Protein AF-A0A378FYM2-F1 (afdb_monomer)

Organism: Klebsiella pneumoniae (NCBI:txid573)

Radius of gyration: 16.91 Å; Cα contacts (8 Å, |Δi|>4): 253; chains: 1; bounding box: 41×35×45 Å

Secondary structure (DSSP, 8-state):
-HHHHHHHHHIIIIITTS----EEEEEEEETTEEEEEEE-HHHHTS--EEEE--SSSPPPGGGGEE-TTS-EEEEEEEETTEEEEEESSPPPTT----EES----S---STTTT--SEEEE-SSPPGGGTTT----TTEE------

Structure (mmCIF, N/CA/C/O backbone):
data_AF-A0A378FYM2-F1
#
_entry.id   AF-A0A378FYM2-F1
#
loop_
_atom_site.group_PDB
_atom_site.id
_atom_site.type_symbol
_atom_site.label_atom_id
_atom_site.label_alt_id
_atom_site.label_comp_id
_atom_site.label_asym_id
_atom_site.label_entity_id
_atom_site.label_seq_id
_atom_site.pdbx_PDB_ins_code
_atom_site.Cartn_x
_atom_site.Cartn_y
_atom_site.Cartn_z
_atom_site.occupancy
_atom_site.B_iso_or_equiv
_atom_site.auth_seq_id
_atom_site.auth_comp_id
_atom_site.auth_asym_id
_atom_site.auth_atom_id
_atom_site.pdbx_PDB_model_num
ATOM 1 N N . MET A 1 1 ? 9.741 18.919 -29.531 1.00 43.62 1 MET A N 1
ATOM 2 C CA . MET A 1 1 ? 9.314 19.471 -28.223 1.00 43.62 1 MET A CA 1
ATOM 3 C C . MET A 1 1 ? 9.242 18.323 -27.225 1.00 43.62 1 MET A C 1
ATOM 5 O O . MET A 1 1 ? 8.716 17.284 -27.589 1.00 43.62 1 MET A O 1
ATOM 9 N N . LEU A 1 2 ? 9.761 18.476 -25.998 1.00 41.62 2 LEU A N 1
ATOM 10 C CA . LEU A 1 2 ? 9.837 17.376 -25.015 1.00 41.62 2 LEU A CA 1
ATOM 11 C C . LEU A 1 2 ? 8.464 16.773 -24.651 1.00 41.62 2 LEU A C 1
ATOM 13 O O . LEU A 1 2 ? 8.376 15.580 -24.391 1.00 41.62 2 LEU A O 1
ATOM 17 N N . GLY A 1 3 ? 7.402 17.588 -24.652 1.00 34.03 3 GLY A N 1
ATOM 18 C CA . GLY A 1 3 ? 6.045 17.142 -24.308 1.00 34.03 3 GLY A CA 1
ATOM 19 C C . GLY A 1 3 ? 5.396 16.234 -25.356 1.00 34.03 3 GLY A C 1
ATOM 20 O O . GLY A 1 3 ? 4.632 15.346 -25.003 1.00 34.03 3 GLY A O 1
ATOM 21 N N . GLU A 1 4 ? 5.747 16.409 -26.627 1.00 37.25 4 GLU A N 1
ATOM 22 C CA . GLU A 1 4 ? 5.217 15.610 -27.739 1.00 37.25 4 GLU A CA 1
ATOM 23 C C . GLU A 1 4 ? 5.892 14.231 -27.779 1.00 37.25 4 GLU A C 1
ATOM 25 O O . GLU A 1 4 ? 5.228 13.202 -27.826 1.00 37.25 4 GLU A O 1
ATOM 30 N N . THR A 1 5 ? 7.212 14.193 -27.570 1.00 46.56 5 THR A N 1
ATOM 31 C CA . THR A 1 5 ? 7.964 12.940 -27.396 1.00 46.56 5 THR A CA 1
ATOM 32 C C . THR A 1 5 ? 7.541 12.184 -26.130 1.00 46.56 5 THR A C 1
ATOM 34 O O . THR A 1 5 ? 7.517 10.957 -26.125 1.00 46.56 5 THR A O 1
ATOM 37 N N . TYR A 1 6 ? 7.178 12.895 -25.056 1.00 50.31 6 TYR A N 1
ATOM 38 C CA . TYR A 1 6 ? 6.637 12.284 -23.839 1.00 50.31 6 TYR A CA 1
ATOM 39 C C . TYR A 1 6 ? 5.264 11.642 -24.085 1.00 50.31 6 TYR A C 1
ATOM 41 O O . TYR A 1 6 ? 5.038 10.515 -23.650 1.00 50.31 6 TYR A O 1
ATOM 49 N N . ALA A 1 7 ? 4.378 12.319 -24.823 1.00 45.31 7 ALA A N 1
ATOM 50 C CA . ALA A 1 7 ? 3.069 11.787 -25.196 1.00 45.31 7 ALA A CA 1
ATOM 51 C C . ALA A 1 7 ? 3.171 10.565 -26.129 1.00 45.31 7 ALA A C 1
ATOM 53 O O . ALA A 1 7 ? 2.426 9.603 -25.952 1.00 45.31 7 ALA A O 1
ATOM 54 N N . ASP A 1 8 ? 4.134 10.544 -27.055 1.00 45.66 8 ASP A N 1
ATOM 55 C CA . ASP A 1 8 ? 4.380 9.398 -27.945 1.00 45.66 8 ASP A CA 1
ATOM 56 C C . ASP A 1 8 ? 4.957 8.176 -27.20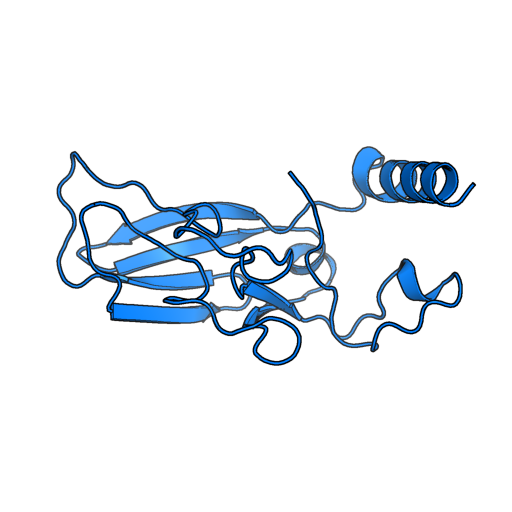9 1.00 45.66 8 ASP A C 1
ATOM 58 O O . ASP A 1 8 ? 4.581 7.031 -27.480 1.00 45.66 8 ASP A O 1
ATOM 62 N N . VAL A 1 9 ? 5.853 8.386 -26.240 1.00 52.84 9 VAL A N 1
ATOM 63 C CA . VAL A 1 9 ? 6.362 7.303 -25.377 1.00 52.84 9 VAL A CA 1
ATOM 64 C C . VAL A 1 9 ? 5.251 6.781 -24.464 1.00 52.84 9 VAL A C 1
ATOM 66 O O . VAL A 1 9 ? 5.121 5.572 -24.282 1.00 52.84 9 VAL A O 1
ATOM 69 N N . TYR A 1 10 ? 4.412 7.673 -23.938 1.00 51.69 10 TYR A N 1
ATOM 70 C CA . TYR A 1 10 ? 3.255 7.290 -23.138 1.00 51.69 10 TYR A CA 1
ATOM 71 C C . TYR A 1 10 ? 2.252 6.471 -23.963 1.00 51.69 10 TYR A C 1
ATOM 73 O O . TYR A 1 10 ? 1.909 5.364 -23.559 1.00 51.69 10 TYR A O 1
ATOM 81 N N . SER A 1 11 ? 1.859 6.923 -25.158 1.00 50.16 11 SER A N 1
ATOM 82 C CA . SER A 1 11 ? 0.902 6.186 -26.000 1.00 50.16 11 SER A CA 1
ATOM 83 C C . SER A 1 11 ? 1.463 4.854 -26.515 1.00 50.16 11 SER A C 1
ATOM 85 O O . SER A 1 11 ? 0.764 3.844 -26.578 1.00 50.16 11 SER A O 1
ATOM 87 N N . SER A 1 12 ? 2.758 4.784 -26.832 1.00 51.28 12 SER A N 1
ATOM 88 C CA . SER A 1 12 ? 3.371 3.546 -27.333 1.00 51.28 12 SER A CA 1
ATOM 89 C C . SER A 1 12 ? 3.570 2.462 -26.269 1.00 51.28 12 SER A C 1
ATOM 91 O O . SER A 1 12 ? 3.677 1.291 -26.637 1.00 51.28 12 SER A O 1
ATOM 93 N N . ILE A 1 13 ? 3.589 2.821 -24.982 1.00 55.84 13 ILE A N 1
ATOM 94 C CA . ILE A 1 13 ? 3.804 1.895 -23.858 1.00 55.84 13 ILE A CA 1
ATOM 95 C C . ILE A 1 13 ? 2.499 1.635 -23.089 1.00 55.84 13 ILE A C 1
ATOM 97 O O . ILE A 1 13 ? 2.188 0.483 -22.782 1.00 55.84 13 ILE A O 1
ATOM 101 N N . VAL A 1 14 ? 1.724 2.682 -22.803 1.00 53.69 14 VAL A N 1
ATOM 102 C CA . VAL A 1 14 ? 0.478 2.615 -22.026 1.00 53.69 14 VAL A CA 1
ATOM 103 C C . VAL A 1 14 ? -0.705 2.256 -22.928 1.00 53.69 14 VAL A C 1
ATOM 105 O O . VAL A 1 14 ? -1.363 1.247 -22.683 1.00 53.69 14 VAL A O 1
ATOM 108 N N . ASP A 1 15 ? -0.916 2.976 -24.037 1.00 50.91 15 ASP A N 1
ATOM 109 C CA . ASP A 1 15 ? -2.096 2.754 -24.897 1.00 50.91 15 ASP A CA 1
ATOM 110 C C . ASP A 1 15 ? -1.999 1.476 -25.748 1.00 50.91 15 ASP A C 1
ATOM 112 O O . ASP A 1 15 ? -3.011 0.947 -26.206 1.00 50.91 15 ASP A O 1
ATOM 116 N N . LYS A 1 16 ? -0.792 0.918 -25.928 1.00 55.50 16 LYS A N 1
ATOM 117 C CA . LYS A 1 16 ? -0.585 -0.395 -26.575 1.00 55.50 16 LYS A CA 1
ATOM 118 C C . LYS A 1 16 ? -0.637 -1.582 -25.602 1.00 55.50 16 LYS A C 1
ATOM 120 O O . LYS A 1 16 ? -0.334 -2.704 -26.006 1.00 55.50 16 LYS A O 1
ATOM 125 N N . GLY A 1 17 ? -1.014 -1.355 -24.340 1.00 56.09 17 GLY A N 1
ATOM 126 C CA . GLY A 1 17 ? -1.240 -2.408 -23.341 1.00 56.09 17 GLY A CA 1
ATOM 127 C C . GLY A 1 17 ? 0.028 -3.037 -22.757 1.00 56.09 17 GLY A C 1
ATOM 128 O O . GLY A 1 17 ? -0.052 -4.062 -22.084 1.00 56.09 17 GLY A O 1
ATOM 129 N N . ALA A 1 18 ? 1.203 -2.446 -22.995 1.00 63.22 18 ALA A N 1
ATOM 130 C CA . ALA A 1 18 ? 2.464 -2.949 -22.455 1.00 63.22 18 ALA A CA 1
ATOM 131 C C . ALA A 1 18 ? 2.712 -2.500 -21.006 1.00 63.22 18 ALA A C 1
ATOM 133 O O . ALA A 1 18 ? 3.646 -3.001 -20.382 1.00 63.22 18 ALA A O 1
ATOM 134 N N . TRP A 1 19 ? 1.903 -1.582 -20.464 1.00 66.81 19 TRP A N 1
ATOM 135 C CA . TRP A 1 19 ? 2.049 -1.064 -19.108 1.00 66.81 19 TRP A CA 1
ATOM 136 C C . TRP A 1 19 ? 0.704 -0.756 -18.434 1.00 66.81 19 TRP A C 1
ATOM 138 O O . TRP A 1 19 ? -0.080 0.049 -18.925 1.00 66.81 19 TRP A O 1
ATOM 148 N N . ASN A 1 20 ? 0.485 -1.374 -17.276 1.00 71.00 20 ASN A N 1
ATOM 149 C CA . ASN A 1 20 ? -0.587 -1.129 -16.320 1.00 71.00 20 ASN A CA 1
ATOM 150 C C . ASN A 1 20 ? 0.025 -0.415 -15.099 1.00 71.00 20 ASN A C 1
ATOM 152 O O . ASN A 1 20 ? 1.013 -0.933 -14.547 1.00 71.00 20 ASN A O 1
ATOM 156 N N . PRO A 1 21 ? -0.500 0.752 -14.679 1.00 71.81 21 PRO A N 1
ATOM 157 C CA . PRO A 1 21 ? -0.041 1.426 -13.473 1.00 71.81 21 PRO A CA 1
ATOM 158 C C . PRO A 1 21 ? -0.194 0.539 -12.241 1.00 71.81 21 PRO A C 1
ATOM 160 O O . PRO A 1 21 ? -1.025 -0.364 -12.183 1.00 71.81 21 PRO A O 1
ATOM 163 N N . VAL A 1 22 ? 0.616 0.829 -11.226 1.00 79.94 22 VAL A N 1
ATOM 164 C CA . VAL A 1 22 ? 0.490 0.150 -9.939 1.00 79.94 22 VAL A CA 1
ATOM 165 C C . VAL A 1 22 ? -0.732 0.702 -9.230 1.00 79.94 22 VAL A C 1
ATOM 167 O O . VAL A 1 22 ? -0.761 1.884 -8.887 1.00 79.94 22 VAL A O 1
ATOM 170 N N . GLN A 1 23 ? -1.732 -0.144 -9.023 1.00 81.69 23 GLN A N 1
ATOM 171 C CA . GLN A 1 23 ? -3.022 0.262 -8.474 1.00 81.69 23 GLN A CA 1
ATOM 172 C C . GLN A 1 23 ? -3.573 -0.789 -7.509 1.00 81.69 23 GLN A C 1
ATOM 174 O O . GLN A 1 23 ? -3.294 -1.980 -7.673 1.00 81.69 23 GLN A O 1
ATOM 179 N N . PRO A 1 24 ? -4.339 -0.377 -6.485 1.00 88.19 24 PRO A N 1
ATOM 180 C CA . PRO A 1 24 ? -5.020 -1.319 -5.612 1.00 88.19 24 PRO A CA 1
ATOM 181 C C . PRO A 1 24 ? -6.163 -2.010 -6.367 1.00 88.19 24 PRO A C 1
ATOM 183 O O . PRO A 1 24 ? -6.966 -1.351 -7.022 1.00 88.19 24 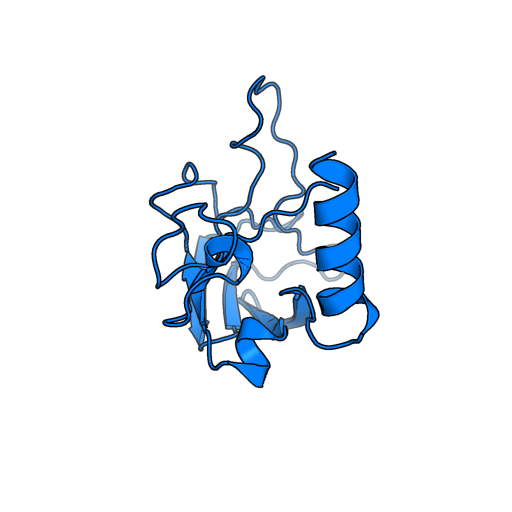PRO A O 1
ATOM 186 N N . VAL A 1 25 ? -6.272 -3.330 -6.227 1.00 90.50 25 VAL A N 1
ATOM 187 C CA . VAL A 1 25 ? -7.330 -4.147 -6.863 1.00 90.50 25 VAL A CA 1
ATOM 188 C C . VAL A 1 25 ? -8.315 -4.732 -5.870 1.00 90.50 25 VAL A C 1
ATOM 190 O O . VAL A 1 25 ? -9.446 -5.064 -6.214 1.00 90.50 25 VAL A O 1
ATOM 193 N N . SER A 1 26 ? -7.894 -4.870 -4.616 1.00 92.00 26 SER A N 1
ATOM 194 C CA . SER A 1 26 ? -8.745 -5.383 -3.553 1.00 92.00 26 SER A CA 1
ATOM 195 C C . SER A 1 26 ? -8.272 -4.869 -2.207 1.00 92.00 26 SER A C 1
ATOM 197 O O . SER A 1 26 ? -7.065 -4.798 -1.973 1.00 92.00 26 SER A O 1
ATOM 199 N N . ALA A 1 27 ? -9.213 -4.612 -1.305 1.00 93.06 27 ALA A N 1
ATOM 200 C CA . ALA A 1 27 ? -8.944 -4.389 0.106 1.00 93.06 27 ALA A CA 1
ATOM 201 C C . ALA A 1 27 ? -9.892 -5.260 0.939 1.00 93.06 27 ALA A C 1
ATOM 203 O O . ALA A 1 27 ? -11.109 -5.213 0.751 1.00 93.06 27 ALA A O 1
ATOM 204 N N . VAL A 1 28 ? -9.341 -6.059 1.850 1.00 93.94 28 VAL A N 1
ATOM 205 C CA . VAL A 1 28 ? -10.097 -6.956 2.730 1.00 93.94 28 VAL A CA 1
ATOM 206 C C . VAL A 1 28 ? -9.934 -6.489 4.167 1.00 93.94 28 VAL A C 1
ATOM 208 O O . VAL A 1 28 ? -8.829 -6.481 4.704 1.00 93.94 28 VAL A O 1
ATOM 211 N N . LEU A 1 29 ? -11.046 -6.118 4.800 1.00 93.12 29 LEU A N 1
ATOM 212 C CA . LEU A 1 29 ? -11.095 -5.774 6.219 1.00 93.12 29 LEU A CA 1
ATOM 213 C C . LEU A 1 29 ? -11.455 -7.018 7.045 1.00 93.12 29 LEU A C 1
ATOM 215 O O . LEU A 1 29 ? -12.545 -7.567 6.891 1.00 93.12 29 LEU A O 1
ATOM 219 N N . SER A 1 30 ? -10.572 -7.414 7.960 1.00 94.19 30 SER A N 1
ATOM 220 C CA . SER A 1 30 ? -10.775 -8.501 8.926 1.00 94.19 30 SER A CA 1
ATOM 221 C C . SER A 1 30 ? -10.531 -7.989 10.346 1.00 94.19 30 SER A C 1
ATOM 223 O O . SER A 1 30 ? -9.392 -7.783 10.762 1.00 94.19 30 SER A O 1
ATOM 225 N N . GLY A 1 31 ? -11.608 -7.744 11.099 1.00 93.50 31 GLY A N 1
ATOM 226 C CA . GLY A 1 31 ? -11.522 -7.096 12.411 1.00 93.50 31 GLY A CA 1
ATOM 227 C C . GLY A 1 31 ? -10.998 -5.663 12.285 1.00 93.50 31 GLY A C 1
ATOM 228 O O . GLY A 1 31 ? -11.675 -4.807 11.724 1.00 93.50 31 GL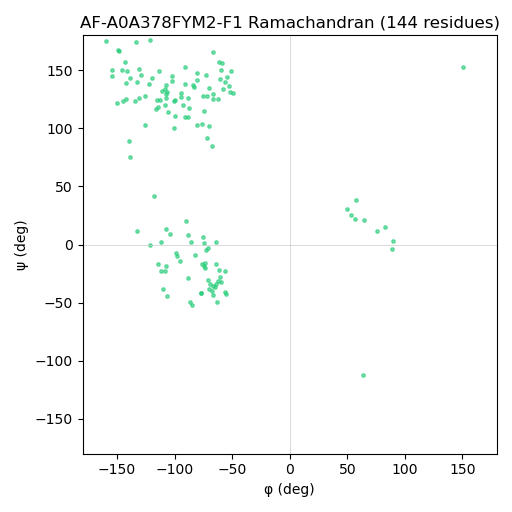Y A O 1
ATOM 229 N N . ASN A 1 32 ? -9.793 -5.411 12.798 1.00 94.56 32 ASN A N 1
ATOM 230 C CA . ASN A 1 32 ? -9.083 -4.133 12.693 1.00 94.56 32 ASN A CA 1
ATOM 231 C C . ASN A 1 32 ? -7.889 -4.177 11.722 1.00 94.56 32 ASN A C 1
ATOM 233 O O . ASN A 1 32 ? -7.053 -3.278 11.745 1.00 94.56 32 ASN A O 1
ATOM 237 N N . VAL A 1 33 ? -7.773 -5.217 10.896 1.00 96.50 33 VAL A N 1
ATOM 238 C CA . VAL A 1 33 ? -6.701 -5.358 9.903 1.00 96.50 33 VAL A CA 1
ATOM 239 C C . VAL A 1 33 ? -7.269 -5.156 8.506 1.00 96.50 33 VAL A C 1
ATOM 241 O O . VAL A 1 33 ? -8.307 -5.728 8.177 1.00 96.50 33 VAL A O 1
ATOM 244 N N . VAL A 1 34 ? -6.584 -4.361 7.687 1.00 96.19 34 VAL A N 1
ATOM 245 C CA . VAL A 1 34 ? -6.909 -4.164 6.270 1.00 96.19 34 VAL A CA 1
ATOM 246 C C . VAL A 1 34 ? -5.754 -4.692 5.434 1.00 96.19 34 VAL A C 1
ATOM 248 O O . VAL A 1 34 ? -4.653 -4.156 5.511 1.00 96.19 34 VAL A O 1
ATOM 251 N N . ASP A 1 35 ? -6.009 -5.716 4.630 1.00 96.62 35 ASP A N 1
ATOM 252 C CA . ASP A 1 35 ? -5.053 -6.226 3.647 1.00 96.62 35 ASP A CA 1
ATOM 253 C C . ASP A 1 35 ? -5.413 -5.700 2.259 1.00 96.62 35 ASP A C 1
ATOM 255 O O . ASP A 1 35 ? -6.533 -5.891 1.784 1.00 96.62 35 ASP A O 1
ATOM 259 N N . ILE A 1 36 ? -4.467 -5.023 1.617 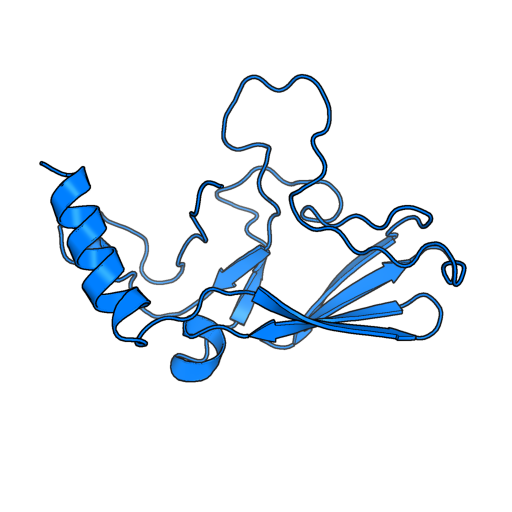1.00 95.50 36 ILE A N 1
ATOM 260 C CA . ILE A 1 36 ? -4.631 -4.362 0.323 1.00 95.50 36 ILE A CA 1
ATOM 261 C C . ILE A 1 36 ? -3.718 -5.060 -0.674 1.00 95.50 36 ILE A C 1
ATOM 263 O O . ILE A 1 36 ? -2.508 -5.115 -0.461 1.00 95.50 36 ILE A O 1
ATOM 267 N N . ASN A 1 37 ? -4.284 -5.550 -1.773 1.00 94.12 37 ASN A N 1
ATOM 268 C CA . ASN A 1 37 ? -3.506 -6.103 -2.876 1.00 94.12 37 ASN A CA 1
ATOM 269 C C . ASN A 1 37 ? -3.414 -5.100 -4.016 1.00 94.12 37 ASN A C 1
ATOM 271 O O . ASN A 1 37 ? -4.399 -4.440 -4.357 1.00 94.12 37 ASN A O 1
ATOM 275 N N . PHE A 1 38 ? -2.233 -5.047 -4.615 1.00 90.00 38 PHE A N 1
ATOM 276 C CA . PHE A 1 38 ? -1.911 -4.218 -5.762 1.00 90.00 38 PHE A CA 1
ATOM 277 C C . PHE A 1 38 ? -1.619 -5.087 -6.982 1.00 90.00 38 PHE A C 1
ATOM 279 O O . PHE A 1 38 ? -1.090 -6.193 -6.870 1.00 90.00 38 PHE A O 1
ATOM 286 N N . GLU A 1 39 ? -1.924 -4.554 -8.152 1.00 86.19 39 GLU A N 1
ATOM 287 C CA . GLU A 1 39 ? -1.484 -5.092 -9.438 1.00 86.19 39 GLU A CA 1
ATOM 288 C C . GLU A 1 39 ? -0.681 -4.032 -10.191 1.00 86.19 39 GLU A C 1
ATOM 290 O O . GLU A 1 39 ? -0.561 -2.896 -9.730 1.00 86.19 39 GLU A O 1
ATOM 295 N N . GLY A 1 40 ? -0.141 -4.398 -11.348 1.00 78.12 40 GLY A N 1
ATOM 296 C CA . GLY A 1 40 ? 0.480 -3.474 -12.288 1.00 78.12 40 GLY A CA 1
ATOM 297 C C . GLY A 1 40 ? 1.581 -4.175 -13.066 1.00 78.12 40 GLY A C 1
ATOM 298 O O . GLY A 1 40 ? 2.222 -5.096 -12.563 1.00 78.12 40 GLY A O 1
ATOM 299 N N . THR A 1 41 ? 1.878 -3.720 -14.281 1.00 71.81 41 THR A N 1
ATOM 300 C CA . THR A 1 41 ? 2.861 -4.399 -15.143 1.00 71.81 41 THR A CA 1
ATOM 301 C C . THR A 1 41 ? 4.226 -4.584 -14.482 1.00 71.81 41 THR A C 1
ATOM 303 O O . THR A 1 41 ? 4.774 -5.682 -14.599 1.00 71.81 41 THR A O 1
ATOM 306 N N . PRO A 1 42 ? 4.791 -3.596 -13.757 1.00 72.19 42 PRO A N 1
ATOM 307 C CA . PRO A 1 42 ? 6.041 -3.818 -13.041 1.00 72.19 42 PRO A CA 1
ATOM 308 C C . PRO A 1 42 ? 5.966 -5.003 -12.066 1.00 72.19 42 PRO A C 1
ATOM 310 O O . PRO A 1 42 ? 6.892 -5.808 -12.004 1.00 72.19 42 PRO A O 1
ATOM 313 N N . LEU A 1 43 ? 4.848 -5.155 -11.353 1.00 76.62 43 LEU A N 1
ATOM 314 C CA . LEU A 1 43 ? 4.638 -6.206 -10.355 1.00 76.62 43 LEU A CA 1
ATOM 315 C C . LEU A 1 43 ? 4.325 -7.568 -10.997 1.00 76.62 43 LEU A C 1
ATOM 317 O O . LEU A 1 43 ? 4.811 -8.600 -10.536 1.00 76.62 43 LEU A O 1
ATOM 321 N N . ASP A 1 44 ? 3.498 -7.590 -12.041 1.00 76.44 44 ASP A N 1
ATOM 322 C CA . ASP A 1 44 ? 2.984 -8.819 -12.655 1.00 76.44 44 ASP A CA 1
ATOM 323 C C . ASP A 1 44 ? 3.925 -9.388 -13.713 1.00 76.44 44 ASP A C 1
ATOM 325 O O . ASP A 1 44 ? 4.258 -10.571 -13.674 1.00 76.44 44 ASP A O 1
ATOM 329 N N . ALA A 1 45 ? 4.386 -8.549 -14.640 1.00 72.06 45 ALA A N 1
ATOM 330 C CA . ALA A 1 45 ? 5.193 -8.990 -15.772 1.00 72.06 45 ALA A CA 1
ATOM 331 C C . ALA A 1 45 ? 6.694 -9.012 -15.457 1.00 72.06 45 ALA A C 1
ATOM 333 O O . ALA A 1 45 ? 7.435 -9.785 -16.067 1.00 72.06 45 ALA A O 1
ATOM 334 N N . PHE A 1 46 ? 7.168 -8.153 -14.546 1.00 69.88 46 PHE A N 1
ATOM 335 C CA . PHE A 1 46 ? 8.607 -7.973 -14.299 1.00 69.88 46 PHE A CA 1
ATOM 336 C C . PHE A 1 46 ? 9.076 -8.474 -12.934 1.00 69.88 46 PHE A C 1
ATOM 338 O O . PHE A 1 46 ? 10.259 -8.346 -12.634 1.00 69.88 46 PHE A O 1
ATOM 345 N N . GLY A 1 47 ? 8.185 -9.052 -12.122 1.00 74.56 47 GLY A N 1
ATOM 346 C CA . GLY A 1 47 ? 8.537 -9.581 -10.801 1.00 74.56 47 GLY A CA 1
ATOM 347 C C . GLY A 1 47 ? 9.003 -8.509 -9.814 1.00 74.56 47 GLY A C 1
ATOM 348 O O . GLY A 1 47 ? 9.698 -8.824 -8.850 1.00 74.56 47 GLY A O 1
ATOM 349 N N . ALA A 1 48 ? 8.649 -7.245 -10.058 1.00 84.75 48 ALA A N 1
ATOM 350 C CA . ALA A 1 48 ? 8.932 -6.165 -9.132 1.00 84.75 48 ALA A CA 1
ATOM 351 C C . ALA A 1 48 ? 8.132 -6.338 -7.834 1.00 84.75 48 ALA A C 1
ATOM 353 O O . ALA A 1 48 ? 7.165 -7.105 -7.763 1.00 84.75 48 ALA A O 1
ATOM 354 N N . LYS A 1 49 ? 8.515 -5.586 -6.807 1.00 88.62 49 LYS A N 1
ATOM 355 C CA . LYS A 1 49 ? 7.862 -5.624 -5.497 1.00 88.62 49 LYS A CA 1
ATOM 356 C C . LYS A 1 49 ? 7.531 -4.226 -5.002 1.00 88.62 49 LYS A C 1
ATOM 358 O O . LYS A 1 49 ? 8.228 -3.259 -5.316 1.00 88.62 49 LYS A O 1
ATOM 363 N N . LEU A 1 50 ? 6.483 -4.132 -4.196 1.00 90.25 50 LEU A N 1
ATOM 364 C CA . LEU A 1 50 ? 6.197 -2.934 -3.423 1.00 90.25 50 LEU A CA 1
ATOM 365 C C . LEU A 1 50 ? 7.352 -2.645 -2.461 1.00 90.25 50 LEU A C 1
ATOM 367 O O . LEU A 1 50 ? 7.937 -3.556 -1.872 1.00 90.25 50 LEU A O 1
ATOM 371 N N . SER A 1 51 ? 7.654 -1.363 -2.297 1.00 89.81 51 SER A N 1
ATOM 372 C CA . SER A 1 51 ? 8.621 -0.864 -1.325 1.00 89.81 51 SER A CA 1
ATOM 373 C C . SER A 1 51 ? 8.205 0.520 -0.827 1.00 89.81 51 SER A C 1
ATOM 375 O O . SER A 1 51 ? 7.321 1.158 -1.408 1.00 89.81 51 SER A O 1
ATOM 377 N N . ILE A 1 52 ? 8.832 0.975 0.254 1.00 88.44 52 ILE A N 1
ATOM 378 C CA . ILE A 1 52 ? 8.657 2.324 0.792 1.00 88.44 52 ILE A CA 1
ATOM 379 C C . ILE A 1 52 ? 9.836 3.181 0.338 1.00 88.44 52 ILE A C 1
ATOM 381 O O . ILE A 1 52 ? 10.990 2.843 0.589 1.00 88.44 52 ILE A O 1
ATOM 385 N N . ASP A 1 53 ? 9.537 4.297 -0.318 1.00 83.81 53 ASP A N 1
ATOM 386 C CA . ASP A 1 53 ? 10.521 5.309 -0.676 1.00 83.81 53 ASP A CA 1
ATOM 387 C C . ASP A 1 53 ? 10.792 6.204 0.540 1.00 83.81 53 ASP A C 1
ATOM 389 O O . ASP A 1 53 ? 9.968 7.048 0.910 1.00 83.81 53 ASP A O 1
ATOM 393 N N . SER A 1 54 ? 11.933 5.965 1.185 1.00 80.62 54 SER A N 1
ATOM 394 C CA . SER A 1 54 ? 12.457 6.751 2.308 1.00 80.62 54 SER A CA 1
ATOM 395 C C . SER A 1 54 ? 13.519 7.769 1.898 1.00 80.62 54 SER A C 1
ATOM 397 O O . SER A 1 54 ? 13.967 8.549 2.738 1.00 80.62 54 SER A O 1
ATOM 399 N N . ASP A 1 55 ? 13.961 7.734 0.639 1.00 76.00 55 ASP A N 1
ATOM 400 C CA . ASP A 1 55 ? 15.212 8.372 0.221 1.00 76.00 55 ASP A CA 1
ATOM 401 C C . ASP A 1 55 ? 14.954 9.593 -0.670 1.00 76.00 55 ASP A C 1
ATOM 403 O O . ASP A 1 55 ? 15.654 10.600 -0.564 1.00 76.00 55 ASP A O 1
ATOM 407 N N . TRP A 1 56 ? 13.955 9.517 -1.558 1.00 68.25 56 TRP A N 1
ATOM 408 C CA . TRP A 1 56 ? 13.682 10.546 -2.572 1.00 68.25 56 TRP A CA 1
ATOM 409 C C . TRP A 1 56 ? 12.445 11.385 -2.284 1.00 68.25 56 TRP A C 1
ATOM 411 O O . TRP A 1 56 ? 12.291 12.474 -2.847 1.00 68.25 56 TRP A O 1
ATOM 421 N N . VAL A 1 57 ? 11.563 10.893 -1.420 1.00 72.56 57 VAL A N 1
ATOM 422 C CA . VAL A 1 57 ? 10.380 11.622 -0.970 1.00 72.56 57 VAL A CA 1
ATOM 423 C C . VAL A 1 57 ? 10.435 11.816 0.543 1.00 72.56 57 VAL A C 1
ATOM 425 O O . VAL A 1 57 ? 10.883 10.925 1.265 1.00 72.56 57 VAL A O 1
ATOM 428 N N . PRO A 1 58 ? 9.976 12.971 1.054 1.00 75.50 58 PRO A N 1
ATOM 429 C CA . PRO A 1 58 ? 9.808 13.146 2.485 1.00 75.50 58 PRO A CA 1
ATOM 430 C C . PRO A 1 58 ? 8.923 12.045 3.075 1.00 75.50 58 PRO A C 1
ATOM 432 O O . PRO A 1 58 ? 7.950 11.602 2.457 1.00 75.50 58 PRO A O 1
ATOM 435 N N . ASN A 1 59 ? 9.240 11.625 4.296 1.00 78.62 59 ASN A N 1
ATOM 436 C CA . ASN A 1 59 ? 8.390 10.694 5.022 1.00 78.62 59 ASN A CA 1
ATOM 437 C C . ASN A 1 59 ? 7.019 11.327 5.272 1.00 78.62 59 ASN A C 1
ATOM 439 O O . ASN A 1 59 ? 6.922 12.402 5.865 1.00 78.62 59 ASN A O 1
ATOM 443 N N . TH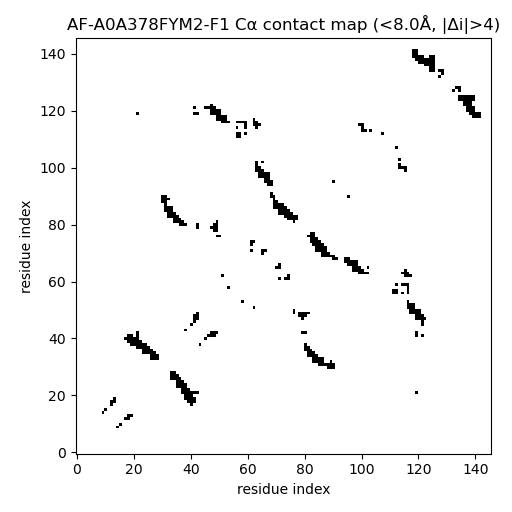R A 1 60 ? 5.967 10.631 4.852 1.00 79.44 60 THR A N 1
ATOM 444 C CA . THR A 1 60 ? 4.579 11.009 5.114 1.00 79.44 60 THR A CA 1
ATOM 445 C C . THR A 1 60 ? 4.030 10.147 6.242 1.00 79.44 60 THR A C 1
ATOM 447 O O . THR A 1 60 ? 4.361 8.962 6.361 1.00 79.44 60 THR A O 1
ATOM 450 N N . LEU A 1 61 ? 3.166 10.732 7.075 1.00 85.19 61 LEU A N 1
ATOM 451 C CA . LEU A 1 61 ? 2.445 9.991 8.106 1.00 85.19 61 LEU A CA 1
ATOM 452 C C . LEU A 1 61 ? 1.754 8.768 7.487 1.00 85.19 61 LEU A C 1
ATOM 454 O O . LEU A 1 61 ? 1.093 8.883 6.455 1.00 85.19 61 LEU A O 1
ATOM 458 N N . ASN A 1 62 ? 1.929 7.599 8.108 1.00 90.00 62 ASN A N 1
ATOM 459 C CA . ASN A 1 62 ? 1.382 6.324 7.632 1.00 90.00 62 ASN A CA 1
ATOM 460 C C . ASN A 1 62 ? 1.682 6.046 6.148 1.00 90.00 62 ASN A C 1
ATOM 462 O O . ASN A 1 62 ? 0.868 5.443 5.456 1.00 90.00 62 ASN A O 1
ATOM 466 N N . HIS A 1 63 ? 2.811 6.538 5.631 1.00 88.94 63 HIS A N 1
ATOM 467 C CA . HIS A 1 63 ? 3.202 6.423 4.222 1.00 88.94 63 HIS A CA 1
ATOM 468 C C . HIS A 1 63 ? 2.175 6.992 3.228 1.00 88.94 63 HIS A C 1
ATOM 470 O O . HIS A 1 63 ? 2.172 6.618 2.056 1.00 88.94 63 HIS A O 1
ATOM 476 N N . GLY A 1 64 ? 1.307 7.902 3.679 1.00 85.81 64 GLY A N 1
ATOM 477 C CA . GLY A 1 64 ? 0.232 8.493 2.883 1.00 85.81 64 GLY A CA 1
ATOM 478 C C . GLY A 1 64 ? -1.097 7.738 2.936 1.00 85.81 64 GLY A C 1
ATOM 479 O O . GLY A 1 64 ? -2.033 8.151 2.254 1.00 85.81 64 GLY A O 1
ATOM 480 N N . PHE A 1 65 ? -1.210 6.661 3.720 1.00 89.69 65 PHE A N 1
ATOM 481 C CA . PHE A 1 65 ? -2.490 6.001 3.974 1.00 89.69 65 PHE A CA 1
ATOM 482 C C . PHE A 1 65 ? -3.298 6.737 5.041 1.00 89.69 65 PHE A C 1
ATOM 484 O O . PHE A 1 65 ? -2.770 7.162 6.072 1.00 89.69 65 PHE A O 1
ATOM 491 N N . SER A 1 66 ? -4.607 6.803 4.836 1.00 89.12 66 SER A N 1
ATOM 492 C CA . SER A 1 66 ? -5.545 7.238 5.861 1.00 89.12 66 SER A CA 1
ATOM 493 C C . SER A 1 66 ? -6.845 6.448 5.801 1.00 89.12 66 SER A C 1
ATOM 495 O O . SER A 1 66 ? -7.203 5.835 4.792 1.00 89.12 66 SER A O 1
ATOM 497 N N . PHE A 1 67 ? -7.537 6.417 6.934 1.00 89.69 67 PHE A N 1
ATOM 498 C CA . PHE A 1 67 ? -8.770 5.664 7.097 1.00 89.69 67 PHE A CA 1
ATOM 499 C C . PHE A 1 67 ? -9.749 6.505 7.921 1.00 89.69 67 PHE A C 1
ATOM 501 O O . PHE A 1 67 ? -9.726 6.442 9.148 1.00 89.69 67 PHE A O 1
ATOM 508 N N . PRO A 1 68 ? -10.579 7.357 7.295 1.00 86.31 68 PRO A N 1
ATOM 509 C CA . PRO A 1 68 ? -11.580 8.122 8.027 1.00 86.31 68 PRO A CA 1
ATOM 510 C C . PRO A 1 68 ? -12.401 7.228 8.965 1.00 86.31 68 PRO A C 1
ATOM 512 O O . PRO A 1 68 ? -12.893 6.179 8.563 1.00 86.31 68 PRO A O 1
ATOM 515 N N . GLY A 1 69 ? -12.524 7.637 10.229 1.00 84.50 69 GLY A N 1
ATOM 516 C CA . GLY A 1 69 ? -13.224 6.863 11.261 1.00 84.50 69 GLY A CA 1
ATOM 517 C C . GLY A 1 69 ? -12.373 5.847 12.024 1.00 84.50 69 GLY A C 1
ATOM 518 O O . GLY A 1 69 ? -12.883 5.251 12.968 1.00 84.50 69 GLY A O 1
ATOM 519 N N . ALA A 1 70 ? -11.094 5.664 11.681 1.00 90.31 70 ALA A N 1
ATOM 520 C CA . ALA A 1 70 ? -10.172 4.837 12.457 1.00 90.31 70 ALA A CA 1
ATOM 521 C C . ALA A 1 70 ? -8.738 5.389 12.440 1.00 90.31 70 ALA A C 1
ATOM 523 O O . ALA A 1 70 ? -8.279 5.984 11.470 1.00 90.31 70 ALA A O 1
ATOM 524 N N . THR A 1 71 ? -7.984 5.148 13.511 1.00 92.69 71 THR A N 1
ATOM 525 C CA . THR A 1 71 ? -6.561 5.509 13.552 1.00 92.69 71 THR A CA 1
ATOM 526 C C . THR A 1 71 ? -5.730 4.357 13.006 1.00 92.69 71 THR A C 1
ATOM 528 O O . THR A 1 71 ? -5.833 3.237 13.504 1.00 92.69 71 THR A O 1
ATOM 531 N N . ILE A 1 72 ? -4.875 4.618 12.016 1.00 95.00 72 ILE A N 1
ATOM 532 C CA . ILE A 1 72 ? -3.865 3.649 11.574 1.00 95.00 72 ILE A CA 1
ATOM 533 C C . ILE A 1 72 ? -2.735 3.624 12.611 1.00 95.00 72 ILE A C 1
ATOM 535 O O . ILE A 1 72 ? -2.201 4.663 12.985 1.00 95.00 72 ILE A O 1
ATOM 539 N N . THR A 1 73 ? -2.393 2.430 13.084 1.00 96.88 73 THR A N 1
ATOM 540 C CA . THR A 1 73 ? -1.349 2.177 14.093 1.00 96.88 73 THR A CA 1
ATOM 541 C C . THR A 1 73 ? -0.103 1.522 13.508 1.00 96.88 73 THR A C 1
ATOM 543 O O . THR A 1 73 ? 0.968 1.633 14.095 1.00 96.88 73 THR A O 1
ATOM 546 N N . ALA A 1 74 ? -0.232 0.843 12.366 1.00 96.12 74 ALA A N 1
ATOM 547 C CA . ALA A 1 74 ? 0.890 0.265 11.638 1.00 96.12 74 ALA A CA 1
ATOM 548 C C . ALA A 1 74 ? 0.559 0.137 10.148 1.00 96.12 74 ALA A C 1
ATOM 550 O O . ALA A 1 74 ? -0.603 -0.078 9.782 1.00 96.12 74 ALA A O 1
ATOM 551 N N . VAL A 1 75 ? 1.597 0.236 9.319 1.00 95.88 75 VAL A N 1
ATOM 552 C CA . VAL A 1 75 ? 1.568 0.013 7.871 1.00 95.88 75 VAL A CA 1
ATOM 553 C C . VAL A 1 75 ? 2.767 -0.856 7.520 1.00 95.88 75 VAL A C 1
ATOM 555 O O . VAL A 1 75 ? 3.897 -0.493 7.831 1.00 95.88 75 VAL A O 1
ATOM 558 N N . GLU A 1 76 ? 2.527 -2.001 6.890 1.00 96.12 76 GLU A N 1
ATOM 559 C CA . GLU A 1 76 ? 3.567 -2.986 6.588 1.00 96.12 76 GLU A CA 1
ATOM 560 C C . GLU A 1 76 ? 3.378 -3.556 5.182 1.00 96.12 76 GLU A C 1
ATOM 562 O O . GLU A 1 76 ? 2.254 -3.796 4.747 1.00 96.12 76 GLU A O 1
ATOM 567 N N . ILE A 1 77 ? 4.472 -3.820 4.470 1.00 94.44 77 ILE A N 1
ATOM 568 C CA . ILE A 1 77 ? 4.440 -4.591 3.221 1.00 94.44 77 ILE A CA 1
ATOM 569 C C . ILE A 1 77 ? 4.644 -6.060 3.595 1.00 94.44 77 ILE A C 1
ATOM 571 O O . ILE A 1 77 ? 5.727 -6.448 4.029 1.00 94.44 77 ILE A O 1
ATOM 575 N N . THR A 1 78 ? 3.599 -6.874 3.463 1.00 94.38 78 THR A N 1
ATOM 576 C CA . THR A 1 78 ? 3.586 -8.283 3.910 1.00 94.38 78 THR A CA 1
ATOM 577 C C . THR A 1 78 ? 3.860 -9.276 2.783 1.00 94.38 78 THR A C 1
ATOM 579 O O . THR A 1 78 ? 4.099 -10.456 3.034 1.00 94.38 78 THR A O 1
ATOM 582 N N . GLY A 1 79 ? 3.865 -8.805 1.538 1.00 90.94 79 GLY A N 1
ATOM 583 C CA . GLY A 1 79 ? 4.215 -9.581 0.354 1.00 90.94 79 GLY A CA 1
ATOM 584 C C . GLY A 1 79 ? 4.609 -8.663 -0.797 1.00 90.94 79 GLY A C 1
ATOM 585 O O . GLY A 1 79 ? 4.472 -7.447 -0.703 1.00 90.94 79 GLY A O 1
ATOM 586 N N . ALA A 1 80 ? 5.056 -9.236 -1.918 1.00 89.50 80 ALA A N 1
ATOM 587 C CA . ALA A 1 80 ? 5.525 -8.450 -3.066 1.00 89.50 80 ALA A CA 1
ATOM 588 C C . ALA A 1 80 ? 4.481 -7.452 -3.605 1.00 89.50 80 ALA A C 1
ATOM 590 O O . ALA A 1 80 ? 4.851 -6.469 -4.240 1.00 89.50 80 ALA A O 1
ATOM 591 N N . LYS A 1 81 ? 3.191 -7.702 -3.350 1.00 93.38 81 LYS A N 1
ATOM 592 C CA . LYS A 1 81 ? 2.057 -6.925 -3.865 1.00 93.38 81 LYS A CA 1
ATOM 593 C C . LYS A 1 81 ? 1.029 -6.569 -2.791 1.00 93.38 81 LYS A C 1
ATOM 595 O O . LYS A 1 81 ? -0.072 -6.143 -3.126 1.00 93.38 81 LYS A O 1
ATOM 600 N N . THR A 1 82 ? 1.363 -6.768 -1.518 1.00 94.56 82 THR A N 1
ATOM 601 C CA . THR A 1 82 ? 0.390 -6.663 -0.427 1.00 94.56 82 THR A CA 1
ATOM 602 C C . THR A 1 82 ? 0.870 -5.688 0.631 1.00 94.56 82 THR A C 1
ATOM 604 O O . THR A 1 82 ? 1.984 -5.810 1.142 1.00 94.56 82 THR A O 1
ATOM 607 N N . VAL A 1 83 ? 0.002 -4.739 0.972 1.00 96.75 83 VAL A N 1
ATOM 608 C CA . VAL A 1 83 ? 0.168 -3.818 2.099 1.00 96.75 83 VAL A CA 1
ATOM 609 C C . VAL A 1 83 ? -0.870 -4.167 3.153 1.00 96.75 83 VAL A C 1
ATOM 611 O O . VAL A 1 83 ? -2.053 -4.307 2.847 1.00 96.75 83 VAL A O 1
ATOM 614 N N . ARG A 1 84 ? -0.432 -4.267 4.401 1.00 97.38 84 ARG A N 1
ATOM 615 C CA . ARG A 1 84 ? -1.269 -4.469 5.574 1.00 97.38 84 ARG A CA 1
ATOM 616 C C . ARG A 1 84 ? -1.328 -3.194 6.397 1.00 97.38 84 ARG A C 1
ATOM 618 O O . ARG A 1 84 ? -0.295 -2.645 6.777 1.00 97.38 84 ARG A O 1
ATOM 625 N N . LEU A 1 85 ? -2.539 -2.768 6.733 1.00 97.12 85 LEU A N 1
ATOM 626 C CA . LEU A 1 85 ? -2.798 -1.717 7.711 1.00 97.12 85 LEU A CA 1
ATOM 627 C C . LEU A 1 85 ? -3.364 -2.336 8.985 1.00 97.12 85 LEU A C 1
ATOM 629 O O . LEU A 1 85 ? -4.261 -3.181 8.930 1.00 97.12 85 LEU A O 1
ATOM 633 N N . LYS A 1 86 ? -2.893 -1.867 10.139 1.00 97.19 86 LYS A N 1
ATOM 634 C CA . LYS A 1 86 ? -3.503 -2.164 11.439 1.00 97.19 86 LYS A CA 1
ATOM 635 C C . LYS A 1 86 ? -4.201 -0.925 11.973 1.00 97.19 86 LYS A C 1
ATOM 637 O O . LYS A 1 86 ? -3.556 0.092 12.220 1.00 97.19 86 LYS A O 1
ATOM 642 N N . LEU A 1 87 ? -5.500 -1.023 12.201 1.00 96.06 87 LEU A N 1
ATOM 643 C CA . LEU A 1 87 ? -6.327 0.026 12.785 1.00 96.06 87 LEU A CA 1
ATOM 644 C C . LEU A 1 87 ? -6.377 -0.113 14.314 1.00 96.06 87 LEU A C 1
ATOM 646 O O . LEU A 1 87 ? -6.244 -1.211 14.862 1.00 96.06 87 LEU A O 1
ATOM 650 N N . SER A 1 88 ? -6.589 0.998 15.017 1.00 94.94 88 SER A N 1
ATOM 651 C CA . SER A 1 88 ? -6.716 1.031 16.481 1.00 94.94 88 SER A CA 1
ATOM 652 C C . SER A 1 88 ? -7.917 0.230 16.993 1.00 94.94 88 SER A C 1
ATOM 654 O O . SER A 1 88 ? -7.852 -0.349 18.074 1.00 94.94 88 SER A O 1
ATOM 656 N N . ALA A 1 89 ? -8.988 0.157 16.203 1.00 92.38 89 ALA A N 1
ATOM 657 C CA . ALA A 1 89 ? -10.188 -0.628 16.460 1.00 92.38 89 ALA A CA 1
ATOM 658 C C . ALA A 1 89 ? -10.817 -1.083 15.135 1.00 92.38 89 ALA A C 1
ATOM 660 O O . ALA A 1 89 ? -10.445 -0.605 14.061 1.00 92.38 89 ALA A O 1
ATOM 661 N N . ALA A 1 90 ? -11.766 -2.019 15.206 1.00 91.44 90 ALA A N 1
ATOM 662 C CA . ALA A 1 90 ? -12.555 -2.399 14.040 1.00 91.44 90 ALA A CA 1
ATOM 663 C C . ALA A 1 90 ? -13.449 -1.214 13.623 1.00 91.44 90 ALA A C 1
ATOM 665 O O . ALA A 1 90 ? -14.198 -0.715 14.466 1.00 91.44 90 ALA A O 1
ATOM 666 N N . PRO A 1 91 ? -13.385 -0.747 12.364 1.00 88.69 91 PRO A N 1
ATOM 667 C CA . PRO A 1 91 ? -14.167 0.398 11.928 1.00 88.69 91 PRO A CA 1
ATOM 668 C C . PRO A 1 91 ? -15.646 0.027 11.789 1.00 88.69 91 PRO A C 1
ATOM 670 O O . PRO A 1 91 ? -16.006 -1.087 11.381 1.00 88.69 91 PRO A O 1
ATOM 673 N N . GLU A 1 92 ? -16.511 0.990 12.096 1.00 85.25 92 GLU A N 1
ATOM 674 C CA . GLU A 1 92 ? -17.954 0.846 11.931 1.00 85.25 92 GLU A CA 1
ATOM 675 C C . GLU A 1 92 ? -18.320 0.567 10.466 1.00 85.25 92 GLU A C 1
ATOM 677 O O . GLU A 1 92 ? -17.641 0.993 9.531 1.00 85.25 92 GLU A O 1
ATOM 682 N N . ALA A 1 93 ? -19.417 -0.162 10.242 1.00 78.75 93 ALA A N 1
ATOM 683 C CA . ALA A 1 93 ? -19.847 -0.534 8.892 1.00 78.75 93 ALA A CA 1
ATOM 684 C C . ALA A 1 93 ? -20.145 0.679 7.992 1.00 78.75 93 ALA A C 1
ATOM 686 O O . ALA A 1 93 ? -19.972 0.597 6.779 1.00 78.75 93 ALA A O 1
ATOM 687 N N . SER A 1 94 ? -20.551 1.798 8.591 1.00 78.62 94 SER A N 1
ATOM 688 C CA . SER A 1 94 ? -20.855 3.069 7.930 1.00 78.62 94 SER A CA 1
ATOM 689 C C . SER A 1 94 ? -19.615 3.836 7.457 1.00 78.62 94 SER A C 1
ATOM 691 O O . SER A 1 94 ? -19.758 4.744 6.642 1.00 78.62 94 SER A O 1
ATOM 693 N N . ASN A 1 95 ? -18.411 3.497 7.935 1.00 74.50 95 ASN A N 1
ATOM 694 C CA . ASN A 1 95 ? -17.202 4.269 7.655 1.00 74.50 95 ASN A CA 1
ATOM 695 C C . ASN A 1 95 ? -15.995 3.368 7.360 1.00 74.50 95 ASN A C 1
ATOM 697 O O . ASN A 1 95 ? -15.107 3.175 8.187 1.00 74.50 95 ASN A O 1
ATOM 701 N N . ARG A 1 96 ? -15.985 2.787 6.154 1.00 85.50 96 ARG A N 1
ATOM 702 C CA . ARG A 1 96 ? -14.926 1.888 5.654 1.00 85.50 96 ARG A CA 1
ATOM 703 C C . ARG A 1 96 ? -14.227 2.445 4.420 1.00 85.50 96 ARG A C 1
ATOM 705 O O . ARG A 1 96 ? -13.979 1.726 3.456 1.00 85.50 96 ARG A O 1
ATOM 712 N N . THR A 1 97 ? -13.948 3.744 4.432 1.00 88.31 97 THR A N 1
ATOM 713 C CA . THR A 1 97 ? -13.232 4.383 3.327 1.00 88.31 97 THR A CA 1
ATOM 714 C C . THR A 1 97 ? -11.735 4.264 3.576 1.00 88.31 97 THR A C 1
ATOM 716 O O . THR A 1 97 ? -11.229 4.809 4.548 1.00 88.31 97 THR A O 1
ATOM 719 N N . LEU A 1 98 ? -11.017 3.578 2.691 1.00 88.44 98 LEU A N 1
ATOM 720 C CA . LEU A 1 98 ? -9.560 3.635 2.642 1.00 88.44 98 LEU A CA 1
ATOM 721 C C . LEU A 1 98 ? -9.135 4.747 1.682 1.00 88.44 98 LEU A C 1
ATOM 723 O O . LEU A 1 98 ? -9.701 4.890 0.599 1.00 88.44 98 LEU A O 1
ATOM 727 N N . ARG A 1 99 ? -8.119 5.511 2.068 1.00 87.75 99 ARG A N 1
ATOM 728 C CA . ARG A 1 99 ? -7.554 6.606 1.285 1.00 87.75 99 ARG A CA 1
ATOM 729 C C . ARG A 1 99 ? -6.040 6.452 1.188 1.00 87.75 99 ARG A C 1
ATOM 731 O O . ARG A 1 99 ? -5.394 5.987 2.127 1.00 87.75 99 ARG A O 1
ATOM 738 N N . TYR A 1 100 ? -5.476 6.856 0.055 1.00 86.00 100 TYR A N 1
ATOM 739 C CA . TYR A 1 100 ? -4.033 6.850 -0.170 1.00 86.00 100 TYR A CA 1
ATOM 740 C C . TYR A 1 100 ? -3.616 8.079 -0.968 1.00 86.00 100 TYR A C 1
ATOM 742 O O . TYR A 1 100 ? -4.143 8.300 -2.052 1.00 86.00 100 TYR A O 1
ATOM 750 N N . ALA A 1 101 ? -2.670 8.856 -0.444 1.00 78.00 101 ALA A N 1
ATOM 751 C CA . ALA A 1 101 ? -2.098 10.033 -1.103 1.00 78.00 101 ALA A CA 1
ATOM 752 C C . ALA A 1 101 ? -3.139 11.069 -1.591 1.00 78.00 101 ALA A C 1
ATOM 754 O O . ALA A 1 101 ? -2.871 11.814 -2.530 1.00 78.00 101 ALA A O 1
ATOM 755 N N . ILE A 1 102 ? -4.322 11.116 -0.960 1.00 69.31 102 ILE A N 1
ATOM 756 C CA . ILE A 1 102 ? -5.391 12.072 -1.301 1.00 69.31 102 ILE A CA 1
ATOM 757 C C . ILE A 1 102 ? -5.687 13.086 -0.198 1.00 69.31 102 ILE A C 1
ATOM 759 O O . ILE A 1 102 ? -6.353 14.085 -0.460 1.00 69.31 102 ILE A O 1
ATOM 763 N N . ASP A 1 103 ? -5.239 12.833 1.034 1.00 63.31 103 ASP A N 1
ATOM 764 C CA . ASP A 1 103 ? -5.490 13.767 2.124 1.00 63.31 103 ASP A CA 1
ATOM 765 C C . ASP A 1 103 ? -4.544 14.960 1.972 1.00 63.31 103 ASP A C 1
ATOM 767 O O . ASP A 1 103 ? -3.340 14.885 2.224 1.00 63.31 103 ASP A O 1
ATOM 771 N N . ALA A 1 104 ? -5.113 16.068 1.503 1.00 51.41 104 ALA A N 1
ATOM 772 C CA . ALA A 1 104 ? -4.488 17.373 1.556 1.00 51.41 104 ALA A CA 1
ATOM 773 C C . ALA A 1 104 ? -4.468 17.822 3.022 1.00 51.41 104 ALA A C 1
ATOM 775 O O . ALA A 1 104 ? -5.492 18.223 3.566 1.00 51.41 104 ALA A O 1
ATOM 776 N N . PHE A 1 105 ? -3.315 17.716 3.675 1.00 51.56 105 PHE A N 1
ATOM 777 C CA . PHE A 1 105 ? -3.073 18.438 4.920 1.00 51.56 105 PHE A CA 1
ATOM 778 C C . PHE A 1 105 ? -2.606 19.862 4.567 1.00 51.56 105 PHE A C 1
ATOM 780 O O . PHE A 1 105 ? -1.848 20.039 3.609 1.00 51.56 105 PHE A O 1
ATOM 787 N N . ASP A 1 106 ? -3.128 20.855 5.289 1.00 50.91 106 ASP A N 1
ATOM 788 C CA . ASP A 1 106 ? -3.064 22.290 4.977 1.00 50.91 106 ASP A CA 1
ATOM 789 C C . ASP A 1 106 ? -1.655 22.859 4.671 1.00 50.91 106 ASP A C 1
ATOM 791 O O . ASP A 1 106 ? -0.636 22.423 5.206 1.00 50.91 106 ASP A O 1
ATOM 795 N N . ASP A 1 107 ? -1.648 23.888 3.811 1.00 49.84 107 ASP A N 1
ATOM 796 C CA . ASP A 1 107 ? -0.649 24.964 3.661 1.00 49.84 107 ASP A CA 1
ATOM 797 C C . ASP A 1 107 ? 0.831 24.629 3.376 1.00 49.84 107 ASP A C 1
ATOM 799 O O . ASP A 1 107 ? 1.734 25.356 3.795 1.00 49.84 107 ASP A O 1
ATOM 803 N N . VAL A 1 108 ? 1.130 23.611 2.557 1.00 49.59 108 VAL A N 1
ATOM 804 C CA . VAL A 1 108 ? 2.510 23.418 2.051 1.00 49.59 108 VAL A CA 1
ATOM 805 C C . VAL A 1 108 ? 2.660 23.816 0.575 1.00 49.59 108 VAL A C 1
ATOM 807 O O . VAL A 1 108 ? 2.121 23.178 -0.338 1.00 49.59 108 VAL A O 1
ATOM 810 N N . THR A 1 109 ? 3.452 24.871 0.353 1.00 50.69 109 THR A N 1
ATOM 811 C CA . THR A 1 109 ? 3.729 25.566 -0.924 1.00 50.69 109 THR A CA 1
ATOM 812 C C . THR A 1 109 ? 4.672 24.817 -1.880 1.00 50.69 109 THR A C 1
ATOM 814 O O . THR A 1 109 ? 5.054 25.359 -2.915 1.00 50.69 109 THR A O 1
ATOM 817 N N . TYR A 1 110 ? 5.065 23.574 -1.578 1.00 45.53 110 TYR A N 1
ATOM 818 C CA . TYR A 1 110 ? 6.013 22.813 -2.400 1.00 45.53 110 TYR A CA 1
ATOM 819 C C . TYR A 1 110 ? 5.427 21.485 -2.896 1.00 45.53 110 TYR A C 1
ATOM 821 O O . TYR A 1 110 ? 4.771 20.744 -2.171 1.00 45.53 110 TYR A O 1
ATOM 829 N N . TRP A 1 111 ? 5.701 21.184 -4.168 1.00 41.44 111 TRP A N 1
ATOM 830 C CA . TRP A 1 111 ? 5.146 20.069 -4.943 1.00 41.44 111 TRP A CA 1
ATOM 831 C C . TRP A 1 111 ? 5.479 18.618 -4.497 1.00 41.44 111 TRP A C 1
ATOM 833 O O . TRP A 1 111 ? 4.758 17.725 -4.949 1.00 41.44 111 TRP A O 1
ATOM 843 N N . PRO A 1 112 ? 6.492 18.300 -3.652 1.00 48.78 112 PRO A N 1
ATOM 844 C CA . PRO A 1 112 ? 6.786 16.902 -3.313 1.00 48.78 112 PRO A CA 1
ATOM 845 C C . PRO A 1 112 ? 6.152 16.375 -2.012 1.00 48.78 112 PRO A C 1
ATOM 847 O O . PRO A 1 112 ? 6.106 15.162 -1.845 1.00 48.78 112 PRO A O 1
ATOM 850 N N . THR A 1 113 ? 5.617 17.207 -1.110 1.00 47.84 113 THR A N 1
ATOM 851 C CA . THR A 1 113 ? 5.052 16.749 0.188 1.00 47.84 113 THR A CA 1
ATOM 852 C C . THR A 1 113 ? 3.693 16.046 0.082 1.00 47.84 113 THR A C 1
ATOM 854 O O . THR A 1 113 ? 3.124 15.643 1.089 1.00 47.84 113 THR A O 1
ATOM 857 N N . ARG A 1 114 ? 3.162 15.888 -1.135 1.00 55.91 114 ARG A N 1
ATOM 858 C CA . ARG A 1 114 ? 1.796 15.404 -1.408 1.00 55.91 114 ARG A CA 1
ATOM 859 C C . ARG A 1 114 ? 1.737 13.952 -1.886 1.00 55.91 114 ARG A C 1
ATOM 861 O O . ARG A 1 114 ? 0.707 13.507 -2.377 1.00 55.91 114 ARG A O 1
ATOM 868 N N . ARG A 1 115 ? 2.856 13.228 -1.826 1.00 63.31 115 ARG A N 1
ATOM 869 C CA . ARG A 1 115 ? 2.976 11.861 -2.344 1.00 63.31 115 ARG A CA 1
ATOM 870 C C . ARG A 1 115 ? 3.018 10.883 -1.177 1.00 63.31 115 ARG A C 1
ATOM 872 O O . ARG A 1 115 ? 3.787 11.079 -0.243 1.00 63.31 115 ARG A O 1
ATOM 879 N N . GLY A 1 116 ? 2.213 9.825 -1.244 1.00 75.06 116 GLY A N 1
ATOM 880 C CA . GLY A 1 116 ? 2.447 8.661 -0.396 1.00 75.06 116 GLY A CA 1
ATOM 881 C C . GLY A 1 116 ? 3.816 8.048 -0.701 1.00 75.06 116 GLY A C 1
ATOM 882 O O . GLY A 1 116 ? 4.378 8.260 -1.777 1.00 75.06 116 GLY A O 1
ATOM 883 N N . ASN A 1 117 ? 4.367 7.307 0.255 1.00 86.50 117 ASN A N 1
ATOM 884 C CA . ASN A 1 117 ? 5.715 6.746 0.145 1.00 86.50 117 ASN A CA 1
ATOM 885 C C . ASN A 1 117 ? 5.739 5.391 -0.583 1.00 86.50 117 ASN A C 1
ATOM 887 O O . ASN A 1 117 ? 6.801 4.788 -0.687 1.00 86.50 117 ASN A O 1
ATOM 891 N N . LEU A 1 118 ? 4.603 4.875 -1.067 1.00 86.88 118 LEU A N 1
ATOM 892 C CA . LEU A 1 118 ? 4.576 3.591 -1.768 1.00 86.88 118 LEU A CA 1
ATOM 893 C C . LEU A 1 118 ? 5.214 3.731 -3.155 1.00 86.88 118 LEU A C 1
ATOM 895 O O . LEU A 1 118 ? 4.811 4.574 -3.959 1.00 86.88 118 LEU A O 1
ATOM 899 N N . MET A 1 119 ? 6.177 2.865 -3.447 1.00 83.75 119 MET A N 1
ATOM 900 C CA . MET A 1 119 ? 6.845 2.759 -4.741 1.00 83.75 119 MET A CA 1
ATOM 901 C C . MET A 1 119 ? 6.937 1.301 -5.193 1.00 83.75 119 MET A C 1
ATOM 903 O O . MET A 1 119 ? 6.626 0.373 -4.443 1.00 83.75 119 MET A O 1
ATOM 907 N N . VAL A 1 120 ? 7.418 1.103 -6.421 1.00 82.44 120 VAL A N 1
ATOM 908 C CA . VAL A 1 120 ? 7.804 -0.218 -6.916 1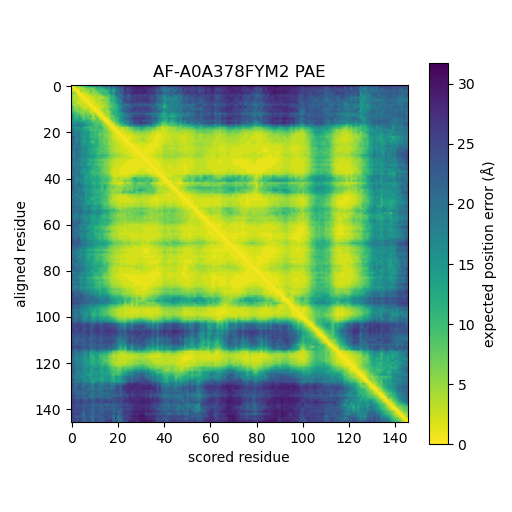.00 82.44 120 VAL A CA 1
ATOM 909 C C . VAL A 1 120 ? 9.306 -0.291 -7.130 1.00 82.44 120 VAL A C 1
ATOM 911 O O . VAL A 1 120 ? 9.900 0.499 -7.867 1.00 82.44 120 VAL A O 1
ATOM 914 N N . GLU A 1 121 ? 9.911 -1.275 -6.477 1.00 81.62 121 GLU A N 1
ATOM 915 C CA . GLU A 1 121 ? 11.316 -1.622 -6.612 1.00 81.62 121 GLU A CA 1
ATOM 916 C C . GLU A 1 121 ? 11.475 -2.738 -7.647 1.00 81.62 121 GLU A C 1
ATOM 918 O O . GLU A 1 121 ? 10.834 -3.788 -7.560 1.00 81.62 121 GLU A O 1
ATOM 923 N N . THR A 1 122 ? 12.340 -2.506 -8.630 1.00 74.75 122 THR A N 1
ATOM 924 C CA . THR A 1 122 ? 12.651 -3.455 -9.701 1.00 74.75 122 THR A CA 1
ATOM 925 C C . THR A 1 122 ? 14.130 -3.366 -10.023 1.00 74.75 122 THR A C 1
ATOM 927 O O . THR A 1 122 ? 14.675 -2.280 -10.118 1.00 74.75 122 THR A O 1
ATOM 930 N N . ASP A 1 123 ? 14.786 -4.494 -10.246 1.00 70.19 123 ASP A N 1
ATOM 931 C CA . ASP A 1 123 ? 16.170 -4.564 -10.728 1.00 70.19 123 ASP A CA 1
ATOM 932 C C . ASP A 1 123 ? 16.331 -4.138 -12.202 1.00 70.19 123 ASP A C 1
ATOM 934 O O . ASP A 1 123 ? 17.447 -4.088 -12.729 1.00 70.19 123 ASP A O 1
ATOM 938 N N . ARG A 1 124 ? 15.223 -3.823 -12.884 1.00 63.97 124 ARG A N 1
ATOM 939 C CA . ARG A 1 124 ? 15.225 -3.344 -14.262 1.00 63.97 124 ARG A CA 1
ATOM 940 C C . ARG A 1 124 ? 15.479 -1.845 -14.336 1.00 63.97 124 ARG A C 1
ATOM 942 O O . ARG A 1 124 ? 14.835 -1.033 -13.673 1.00 63.97 124 ARG A O 1
ATOM 949 N N . ARG A 1 125 ? 16.355 -1.469 -15.271 1.00 57.41 125 ARG A N 1
ATOM 950 C CA . ARG A 1 125 ? 16.572 -0.069 -15.647 1.00 57.41 125 ARG A CA 1
ATOM 951 C C . ARG A 1 125 ? 15.266 0.563 -16.127 1.00 57.41 125 ARG A C 1
ATOM 953 O O . ARG A 1 125 ? 14.573 -0.008 -16.966 1.00 57.41 125 ARG A O 1
ATOM 960 N N . SER A 1 126 ? 14.990 1.768 -15.629 1.00 52.91 126 SER A N 1
ATOM 961 C CA . SER A 1 126 ? 13.891 2.613 -16.099 1.00 52.91 126 SER A CA 1
ATOM 962 C C . SER A 1 126 ? 13.958 2.790 -17.618 1.00 52.91 126 SER A C 1
ATOM 964 O O . SER A 1 126 ? 15.029 3.055 -18.167 1.00 52.91 126 SER A O 1
ATOM 966 N N . TRP A 1 127 ? 12.818 2.695 -18.306 1.00 51.50 127 TRP A N 1
ATOM 967 C CA . TRP A 1 127 ? 12.736 2.950 -19.751 1.00 51.50 127 TRP A CA 1
ATOM 968 C C . TRP A 1 127 ? 13.136 4.387 -20.125 1.00 51.50 127 TRP A C 1
ATOM 970 O O . TRP A 1 127 ? 13.599 4.635 -21.237 1.00 51.50 127 TRP A O 1
ATOM 980 N N . TRP A 1 128 ? 13.066 5.314 -19.164 1.00 45.47 128 TRP A N 1
ATOM 981 C CA . TRP A 1 128 ? 13.530 6.698 -19.294 1.00 45.47 128 TRP A CA 1
ATOM 982 C C . TRP A 1 128 ? 15.060 6.850 -19.301 1.00 45.47 128 TRP A C 1
ATOM 984 O O . TRP A 1 128 ? 15.555 7.946 -19.550 1.00 45.47 128 TRP A O 1
ATOM 994 N N . ASN A 1 129 ? 15.815 5.763 -19.103 1.00 50.09 129 ASN A N 1
ATOM 995 C CA . ASN A 1 129 ? 17.271 5.757 -19.280 1.00 50.09 129 ASN A CA 1
ATOM 996 C C . ASN A 1 129 ? 17.696 5.730 -20.755 1.00 50.09 129 ASN A C 1
ATOM 998 O O . ASN A 1 129 ? 18.847 6.027 -21.064 1.00 50.09 129 ASN A O 1
ATOM 1002 N N . SER A 1 130 ? 16.791 5.383 -21.676 1.00 46.97 130 SER A N 1
ATOM 1003 C CA . SER A 1 130 ? 17.110 5.305 -23.105 1.00 46.97 130 SER A CA 1
ATOM 1004 C C . SER A 1 130 ? 17.389 6.671 -23.767 1.00 46.97 130 SER A C 1
ATOM 1006 O O . SER A 1 130 ? 18.248 6.710 -24.645 1.00 46.97 130 SER A O 1
ATOM 1008 N N . PRO A 1 131 ? 16.748 7.794 -23.371 1.00 45.50 131 PRO A N 1
ATOM 1009 C CA . PRO A 1 131 ? 17.095 9.132 -23.871 1.00 45.50 131 PRO A CA 1
ATOM 1010 C C . PRO A 1 131 ? 18.167 9.894 -23.054 1.00 45.50 131 PRO A C 1
ATOM 1012 O O . PRO A 1 131 ? 18.244 11.115 -23.157 1.00 45.50 131 PRO A O 1
ATOM 1015 N N . GLY A 1 132 ? 19.004 9.225 -22.248 1.00 39.88 132 GLY A N 1
ATOM 1016 C CA . GLY A 1 132 ? 20.135 9.879 -21.559 1.00 39.88 132 GLY A CA 1
ATOM 1017 C C . GLY A 1 132 ? 19.791 10.597 -20.247 1.00 39.88 132 GLY A C 1
ATOM 1018 O O . GLY A 1 132 ? 20.589 11.385 -19.749 1.00 39.88 132 GLY A O 1
ATOM 1019 N N . SER A 1 133 ? 18.618 10.328 -19.667 1.00 43.19 133 SER A N 1
ATOM 1020 C CA . SER A 1 133 ? 18.308 10.725 -18.289 1.00 43.19 133 SER A CA 1
ATOM 1021 C C . SER A 1 133 ? 18.765 9.607 -17.353 1.00 43.19 133 SER A C 1
ATOM 1023 O O . SER A 1 133 ? 18.194 8.525 -17.388 1.00 43.19 133 SER A O 1
ATOM 1025 N N . GLU A 1 134 ? 19.820 9.819 -16.564 1.00 40.19 134 GLU A N 1
ATOM 1026 C CA . GLU A 1 134 ? 20.343 8.807 -15.637 1.00 40.19 134 GLU A CA 1
ATOM 1027 C C . GLU A 1 134 ? 19.393 8.605 -14.446 1.00 40.19 134 GLU A C 1
ATOM 1029 O O . GLU A 1 134 ? 19.491 9.275 -13.420 1.00 40.19 134 GLU A O 1
ATOM 1034 N N . TYR A 1 135 ? 18.464 7.658 -14.563 1.00 45.91 135 TYR A N 1
ATOM 1035 C CA . TYR A 1 135 ? 17.729 7.112 -13.428 1.00 45.91 135 TYR A CA 1
ATOM 1036 C C . TYR A 1 135 ? 18.435 5.841 -12.931 1.00 45.91 135 TYR A C 1
ATOM 1038 O O . TYR A 1 135 ? 18.734 4.943 -13.732 1.00 45.91 135 TYR A O 1
ATOM 1046 N N . PRO A 1 136 ? 18.709 5.715 -11.620 1.00 39.50 136 PRO A N 1
ATOM 1047 C CA . PRO A 1 136 ? 19.387 4.547 -11.077 1.00 39.50 136 PRO A CA 1
ATOM 1048 C C . PRO A 1 136 ? 18.643 3.256 -11.439 1.00 39.50 136 PRO A C 1
ATOM 1050 O O . P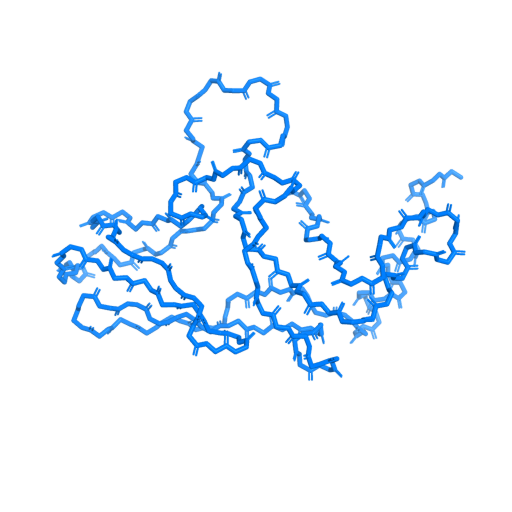RO A 1 136 ? 17.416 3.181 -11.420 1.00 39.50 136 PRO A O 1
ATOM 1053 N N . ALA A 1 137 ? 19.418 2.226 -11.777 1.00 39.91 137 ALA A N 1
ATOM 1054 C CA . ALA A 1 137 ? 18.971 0.986 -12.410 1.00 39.91 137 ALA A CA 1
ATOM 1055 C C . ALA A 1 137 ? 18.001 0.111 -11.587 1.00 39.91 137 ALA A C 1
ATOM 1057 O O . ALA A 1 137 ? 17.654 -0.965 -12.054 1.00 39.91 137 ALA A O 1
ATOM 1058 N N . GLN A 1 138 ? 17.593 0.539 -10.390 1.00 37.66 138 GLN A N 1
ATOM 1059 C CA . GLN A 1 138 ? 16.891 -0.302 -9.414 1.00 37.66 138 GLN A CA 1
ATOM 1060 C C . GLN A 1 138 ? 15.503 0.213 -8.995 1.00 37.66 138 GLN A C 1
ATOM 1062 O O . GLN A 1 138 ? 14.862 -0.369 -8.117 1.00 37.66 138 GLN A O 1
ATOM 1067 N N . ARG A 1 139 ? 15.043 1.355 -9.522 1.00 47.16 139 ARG A N 1
ATOM 1068 C CA . ARG 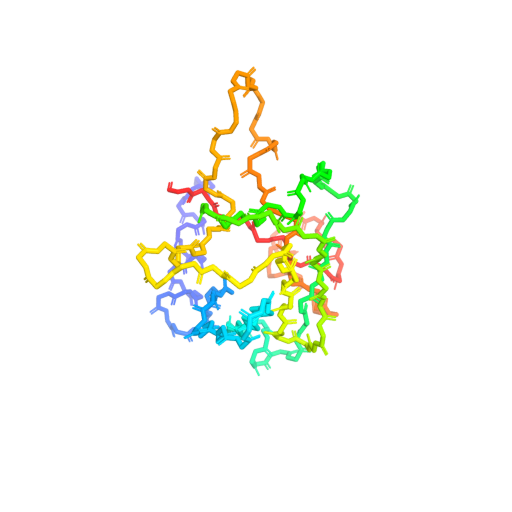A 1 139 ? 13.863 2.043 -8.972 1.00 47.16 139 ARG A CA 1
ATOM 1069 C C . ARG A 1 139 ? 13.125 2.809 -10.066 1.00 47.16 139 ARG A C 1
ATOM 1071 O O . ARG A 1 139 ? 13.703 3.678 -10.711 1.00 47.16 139 ARG A O 1
ATOM 1078 N N . SER A 1 140 ? 11.844 2.502 -10.270 1.00 37.09 140 SER A N 1
ATOM 1079 C CA . SER A 1 140 ? 10.955 3.333 -11.091 1.00 37.09 140 SER A CA 1
ATOM 108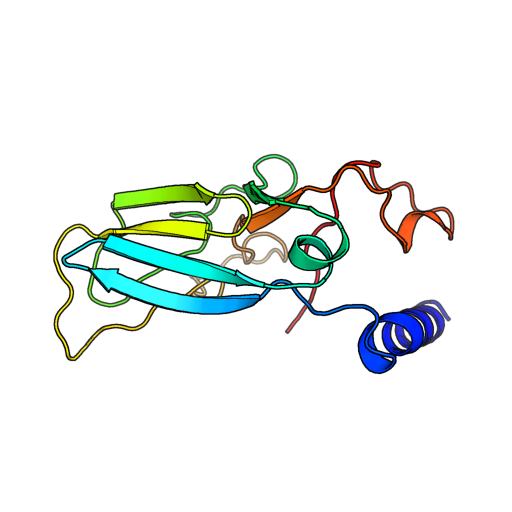0 C C . SER A 1 140 ? 10.107 4.200 -10.158 1.00 37.09 140 SER A C 1
ATOM 1082 O O . SER A 1 140 ? 9.256 3.654 -9.455 1.00 37.09 140 SER A O 1
ATOM 1084 N N . PRO A 1 141 ? 10.309 5.530 -10.103 1.00 36.47 141 PRO A N 1
ATOM 1085 C CA . PRO A 1 141 ? 9.430 6.389 -9.323 1.00 36.47 141 PRO A CA 1
ATOM 1086 C C . PRO A 1 141 ? 8.035 6.396 -9.958 1.00 36.47 141 PRO A C 1
ATOM 1088 O O . PRO A 1 141 ? 7.890 6.662 -11.153 1.00 36.47 141 PRO A O 1
ATOM 1091 N N . LEU A 1 142 ? 6.998 6.146 -9.156 1.00 38.00 142 LEU A N 1
ATOM 1092 C CA . LEU A 1 142 ? 5.608 6.386 -9.543 1.00 38.00 142 LEU A CA 1
ATOM 1093 C C . LEU A 1 142 ? 5.404 7.902 -9.684 1.00 38.00 142 LEU A C 1
ATOM 1095 O O . LEU A 1 142 ? 5.013 8.598 -8.749 1.00 38.00 142 LEU A O 1
ATOM 1099 N N . ARG A 1 143 ? 5.728 8.470 -10.846 1.00 32.84 143 ARG A N 1
ATOM 1100 C CA . ARG A 1 143 ? 5.354 9.843 -11.197 1.00 32.84 143 ARG A CA 1
ATOM 1101 C C . ARG A 1 143 ? 4.152 9.818 -12.121 1.00 32.84 143 ARG A C 1
ATOM 1103 O O . ARG A 1 143 ? 4.348 9.690 -13.316 1.00 32.84 143 ARG A O 1
ATOM 1110 N N . TYR A 1 144 ? 2.965 10.071 -11.570 1.00 37.12 144 TYR A N 1
ATOM 1111 C CA . TYR A 1 144 ? 1.931 10.796 -12.306 1.00 37.12 144 TYR A CA 1
ATOM 1112 C C . TYR A 1 144 ? 1.315 11.900 -11.451 1.00 37.12 144 TYR A C 1
ATOM 1114 O O . TYR A 1 144 ? 1.198 11.779 -10.230 1.00 37.12 144 TYR A O 1
ATOM 1122 N N . SER A 1 145 ? 1.077 13.019 -12.128 1.00 24.72 145 SER A N 1
ATOM 1123 C CA . SER A 1 145 ? 0.230 14.133 -11.719 1.00 24.72 145 SER A CA 1
ATOM 1124 C C . SER A 1 145 ? -1.224 13.753 -12.013 1.00 24.72 145 SER A C 1
ATOM 1126 O O . SER A 1 145 ? -1.456 13.004 -12.961 1.00 24.72 145 SER A O 1
ATOM 1128 N N . PHE A 1 146 ? -2.146 14.243 -11.182 1.00 32.06 146 PHE A N 1
ATOM 1129 C CA . PHE A 1 146 ? -3.594 14.134 -11.382 1.00 32.06 146 PHE A CA 1
ATOM 1130 C C . PHE A 1 146 ? -4.046 14.780 -12.695 1.00 32.06 146 PHE A C 1
ATOM 1132 O O . PHE A 1 146 ? -3.415 15.794 -13.084 1.00 32.06 146 PHE A O 1
#

Foldseek 3Di:
DVVVVVVVVCCVCPVVPVKFDWDWDDWDDDWQKIKTFIDMCCVPVQVWAKDFAPDPAPADVQLQKDFPQWDWPDWDRPDRGMIMTGTPGGGDPVGGDIGGLPDDDDDDPDDRNSHRRIFIWGQAADPVCVVPDDDPNTGDGPDDDD

Sequence (146 aa):
MLGETYADVYSSIVDKGAWNPVQPVSAVLSGNVVDINFEGTPLDAFGAKLSIDSDWVPNTLNHGFSFPGATITAVEITGAKTVRLKLSAAPEASNRTLRYAIDAFDDVTYWPTRRGNLMVETDRRSWWNSPGSEYPAQRSPLRYSF

Solvent-accessible surface area (backbone atoms only — not comparable to full-atom values): 8687 Å² total; per-residue (Å²): 109,76,70,59,58,48,50,51,54,44,44,67,35,44,75,67,70,73,45,47,72,80,42,79,78,47,76,49,77,57,74,33,35,37,43,33,36,46,49,21,32,58,47,71,77,64,69,22,25,62,42,73,43,75,82,89,41,66,86,37,72,71,41,25,50,49,36,63,83,43,51,77,74,46,76,46,76,81,44,56,46,30,41,36,37,34,38,74,48,57,54,56,92,92,38,80,53,79,46,65,46,69,82,81,71,85,94,70,96,58,90,67,82,64,49,34,22,70,34,45,39,29,84,56,60,39,79,63,42,77,84,73,44,91,57,63,46,49,46,51,81,82,80,78,81,136

Nearest PDB structures (foldseek):
  4r80-assembly2_B  TM=5.655E-01  e=2.680E+00  synthetic construct
  7b5l-assembly1_K  TM=3.741E-01  e=3.173E+00  Homo sapiens
  5kph-assembly1_A  TM=2.018E-01  e=1.219E+00  synthetic construct

Mean predicted aligned error: 11.93 Å

pLDDT: mean 71.59, std 20.61, range [24.72, 97.38]